Protein AF-A0A323UHG9-F1 (afdb_monomer_lite)

Secondary structure (DSSP, 8-state):
---PPPTT--TT-EEEEEETTEEEEEEEEEEEETTEEEEEEEEGGGTEEEEEEE-HHHHHHTGGGEEEPP----

Structure (mmCIF, N/CA/C/O backbone):
data_AF-A0A323UHG9-F1
#
_entry.id   AF-A0A323UHG9-F1
#
loop_
_atom_site.group_PDB
_atom_site.id
_atom_site.type_symbol
_atom_site.label_atom_id
_atom_site.label_alt_id
_atom_site.label_comp_id
_atom_site.label_asym_id
_atom_site.label_entity_id
_atom_site.label_seq_id
_atom_site.pdbx_PDB_ins_code
_atom_site.Cartn_x
_atom_site.Cartn_y
_atom_site.Cart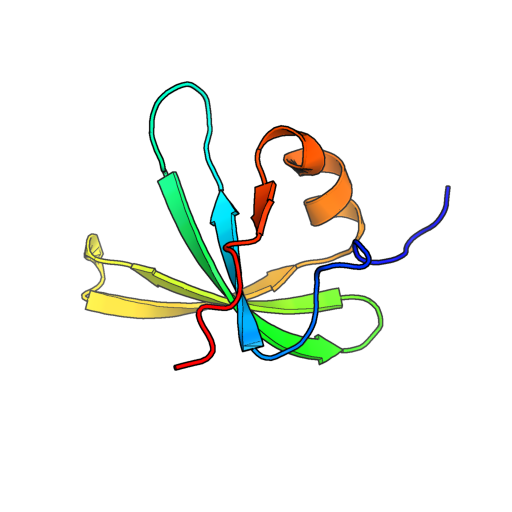n_z
_atom_site.occupancy
_atom_site.B_iso_or_equiv
_atom_site.auth_seq_id
_atom_site.auth_comp_id
_atom_site.auth_asym_id
_atom_site.auth_atom_id
_atom_site.pdbx_PDB_model_num
ATOM 1 N N . MET A 1 1 ? -3.006 -15.236 -15.011 1.00 46.22 1 MET A N 1
ATOM 2 C CA . MET A 1 1 ? -1.850 -14.614 -14.333 1.00 46.22 1 MET A CA 1
ATOM 3 C C . MET A 1 1 ? -2.223 -14.513 -12.865 1.00 46.22 1 MET A C 1
ATOM 5 O O . MET A 1 1 ? -3.383 -14.209 -12.613 1.00 46.22 1 MET A O 1
A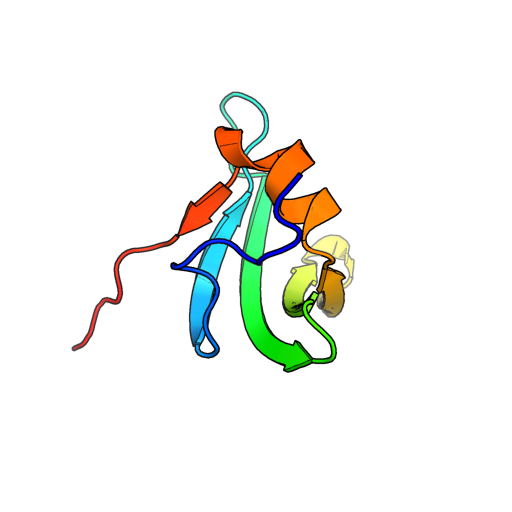TOM 9 N N . SER A 1 2 ? -1.346 -14.918 -11.938 1.00 50.06 2 SER A N 1
ATOM 10 C CA . SER A 1 2 ? -1.659 -14.910 -10.495 1.00 50.06 2 SER A CA 1
ATOM 11 C C . SER A 1 2 ? -2.114 -13.503 -10.086 1.00 50.06 2 SER A C 1
ATOM 13 O O . SER A 1 2 ? -1.503 -12.516 -10.490 1.00 50.06 2 SER A O 1
ATOM 15 N N . ARG A 1 3 ? -3.259 -13.449 -9.395 1.00 68.50 3 ARG A N 1
ATOM 16 C CA . ARG A 1 3 ? -3.989 -12.240 -8.973 1.00 68.50 3 ARG A CA 1
ATOM 17 C C . ARG A 1 3 ? -3.737 -11.960 -7.492 1.00 68.50 3 ARG A C 1
ATOM 19 O O . ARG A 1 3 ? -4.646 -11.575 -6.767 1.00 68.50 3 ARG A O 1
ATOM 26 N N . ASP A 1 4 ? -2.538 -12.264 -7.018 1.00 88.31 4 ASP A N 1
ATOM 27 C CA . ASP A 1 4 ? -2.227 -12.185 -5.599 1.00 88.31 4 ASP A CA 1
ATOM 28 C C . ASP A 1 4 ? -1.477 -10.892 -5.301 1.00 88.31 4 ASP A C 1
ATOM 30 O O . ASP A 1 4 ? -0.697 -10.389 -6.115 1.00 88.31 4 ASP A O 1
ATOM 34 N N . LEU A 1 5 ? -1.723 -10.339 -4.116 1.00 93.56 5 LEU A N 1
ATOM 35 C CA . LEU A 1 5 ? -0.940 -9.216 -3.621 1.00 93.56 5 LEU A CA 1
ATOM 36 C C . LEU A 1 5 ? 0.530 -9.630 -3.466 1.00 93.56 5 LEU A C 1
ATOM 38 O O . LEU A 1 5 ? 0.813 -10.790 -3.153 1.00 93.56 5 LEU A O 1
ATOM 42 N N . PRO A 1 6 ? 1.478 -8.686 -3.594 1.00 94.06 6 PRO A N 1
ATOM 43 C CA . PRO A 1 6 ? 2.872 -8.962 -3.275 1.00 94.06 6 PRO A CA 1
ATOM 44 C C . PRO A 1 6 ? 3.017 -9.525 -1.854 1.00 94.06 6 PRO A C 1
ATOM 46 O O . PRO A 1 6 ? 2.355 -9.047 -0.935 1.00 94.06 6 PRO A O 1
ATOM 49 N N . GLU A 1 7 ? 3.932 -10.474 -1.630 1.00 94.06 7 GLU A N 1
ATOM 50 C CA . GLU A 1 7 ? 4.101 -11.135 -0.318 1.00 94.06 7 GLU A CA 1
ATOM 51 C C . GLU A 1 7 ? 4.409 -10.170 0.841 1.00 94.06 7 GLU A C 1
ATOM 53 O O . GLU A 1 7 ? 4.150 -10.467 2.013 1.00 94.06 7 GLU A O 1
ATOM 58 N N . TRP A 1 8 ? 4.984 -9.009 0.526 1.00 94.12 8 TRP A N 1
ATOM 59 C CA . TRP A 1 8 ? 5.268 -7.952 1.492 1.00 94.12 8 TRP A CA 1
ATOM 60 C C . TRP A 1 8 ? 4.031 -7.118 1.849 1.00 94.12 8 TRP A C 1
ATOM 62 O O . TRP A 1 8 ? 4.060 -6.399 2.842 1.00 94.12 8 TRP A O 1
ATOM 72 N N . CYS A 1 9 ? 2.944 -7.187 1.080 1.00 95.25 9 CYS A N 1
ATOM 73 C CA . CYS A 1 9 ? 1.739 -6.393 1.293 1.00 95.25 9 CYS A CA 1
ATOM 74 C C . CYS A 1 9 ? 0.902 -6.987 2.434 1.00 95.25 9 CYS A C 1
ATOM 76 O O . CYS A 1 9 ? 0.017 -7.816 2.238 1.00 95.25 9 CYS A O 1
ATOM 78 N N . LYS A 1 10 ? 1.221 -6.581 3.665 1.00 95.38 10 LYS A N 1
ATOM 79 C CA . LYS A 1 10 ? 0.582 -7.057 4.900 1.00 95.38 10 LYS A CA 1
ATOM 80 C C . LYS A 1 10 ? 0.141 -5.874 5.764 1.00 95.38 10 LYS A C 1
ATOM 82 O O . LYS A 1 10 ? 0.785 -4.824 5.712 1.00 95.38 10 LYS A O 1
ATOM 87 N N . PRO A 1 11 ? -0.915 -6.008 6.588 1.00 96.12 11 PRO A N 1
ATOM 88 C CA . PRO A 1 11 ? -1.319 -4.946 7.505 1.00 96.12 11 PRO A CA 1
ATOM 89 C C . PRO A 1 11 ? -0.151 -4.474 8.378 1.00 96.12 11 PRO A C 1
ATOM 91 O O . PRO A 1 11 ? 0.588 -5.285 8.932 1.00 96.12 11 PRO A O 1
ATOM 94 N N . GLY A 1 12 ? 0.017 -3.156 8.487 1.00 94.69 12 GLY A N 1
ATOM 95 C CA . GLY A 1 12 ? 1.122 -2.529 9.218 1.00 94.69 12 GLY A CA 1
ATOM 96 C C . GLY A 1 12 ? 2.337 -2.180 8.357 1.00 94.69 12 GLY A C 1
ATOM 97 O O . GLY A 1 12 ? 3.138 -1.346 8.775 1.00 94.69 12 GLY A O 1
ATOM 98 N N . VAL A 1 13 ? 2.452 -2.730 7.145 1.00 95.81 13 VAL A N 1
ATOM 99 C CA . VAL A 1 13 ? 3.550 -2.392 6.234 1.00 95.81 13 VAL A CA 1
ATOM 100 C C . VAL A 1 13 ? 3.392 -0.974 5.695 1.00 95.81 13 VAL A C 1
ATOM 102 O O . VAL A 1 13 ? 2.294 -0.515 5.369 1.00 95.81 13 VAL A O 1
ATOM 105 N N . ILE A 1 14 ? 4.525 -0.283 5.598 1.00 95.94 14 ILE A N 1
ATOM 106 C CA . ILE A 1 14 ? 4.659 1.013 4.941 1.00 95.94 14 ILE A CA 1
ATOM 107 C C . ILE A 1 14 ? 5.435 0.782 3.652 1.00 95.94 14 ILE A C 1
ATOM 109 O O . ILE A 1 14 ? 6.443 0.078 3.673 1.00 95.94 14 ILE A O 1
ATOM 113 N N . PHE A 1 15 ? 5.009 1.380 2.547 1.00 95.19 15 PHE A N 1
ATOM 114 C CA . PHE A 1 15 ? 5.758 1.330 1.297 1.00 95.19 15 PHE A CA 1
ATOM 115 C C . PHE A 1 15 ? 5.819 2.699 0.626 1.00 95.19 15 PHE A C 1
ATOM 117 O O . PHE A 1 15 ? 4.937 3.542 0.799 1.00 95.19 15 PHE A O 1
ATOM 124 N N . ASP A 1 16 ? 6.897 2.911 -0.115 1.00 94.56 16 ASP A N 1
ATOM 125 C CA . ASP A 1 16 ? 7.107 4.077 -0.958 1.00 94.56 16 ASP A CA 1
ATOM 126 C C . ASP A 1 16 ? 6.660 3.758 -2.390 1.00 94.56 16 ASP A C 1
ATOM 128 O O . ASP A 1 16 ? 6.972 2.690 -2.913 1.00 94.56 16 ASP A O 1
ATOM 132 N N . GLU A 1 17 ? 5.953 4.694 -3.015 1.00 93.38 17 GLU A N 1
ATOM 133 C CA . GLU A 1 17 ? 5.638 4.730 -4.445 1.00 93.38 17 GLU A CA 1
ATOM 134 C C . GLU A 1 17 ? 6.464 5.860 -5.077 1.00 93.38 17 GLU A C 1
ATOM 136 O O . GLU A 1 17 ? 6.405 7.008 -4.625 1.00 93.38 17 GLU A O 1
ATOM 141 N N . THR A 1 18 ? 7.295 5.528 -6.068 1.00 90.19 18 THR A N 1
ATOM 142 C CA . THR A 1 18 ? 8.286 6.448 -6.660 1.00 90.19 18 THR A CA 1
ATOM 143 C C . THR A 1 18 ? 8.250 6.382 -8.188 1.00 90.19 18 THR A C 1
ATOM 145 O O . THR A 1 18 ? 8.613 5.350 -8.758 1.00 90.19 18 THR A O 1
ATOM 148 N N . TYR A 1 19 ? 7.902 7.482 -8.862 1.00 80.69 19 TYR A N 1
ATOM 149 C CA . TYR A 1 19 ? 8.050 7.631 -10.310 1.00 80.69 19 TYR A CA 1
ATOM 150 C C . TYR A 1 19 ? 9.324 8.430 -10.628 1.00 80.69 19 TYR A C 1
ATOM 152 O O . TYR A 1 19 ? 9.462 9.610 -10.309 1.00 80.69 19 TYR A O 1
ATOM 160 N N . GLY A 1 20 ? 10.298 7.782 -11.271 1.00 70.12 20 GLY A N 1
ATOM 161 C CA . GLY A 1 20 ? 11.598 8.402 -11.544 1.00 70.12 20 GLY A CA 1
ATOM 162 C C . GLY A 1 20 ? 12.418 8.630 -10.267 1.00 70.12 20 GLY A C 1
ATOM 163 O O . GLY A 1 20 ? 12.579 7.713 -9.466 1.00 70.12 20 GLY A O 1
ATOM 164 N N . ASN A 1 21 ? 12.968 9.837 -10.085 1.00 60.50 21 ASN A N 1
ATOM 165 C CA . ASN A 1 21 ? 13.870 10.164 -8.967 1.00 60.50 21 ASN A CA 1
ATOM 166 C C . ASN A 1 21 ? 13.175 10.821 -7.758 1.00 60.50 21 ASN A C 1
ATOM 168 O O . ASN A 1 21 ? 13.852 11.199 -6.800 1.00 60.50 21 ASN A O 1
ATOM 172 N N . THR A 1 22 ? 11.850 10.976 -7.773 1.00 60.34 22 THR A N 1
ATOM 173 C CA . THR A 1 22 ? 11.088 11.599 -6.682 1.00 60.34 22 THR A CA 1
ATOM 174 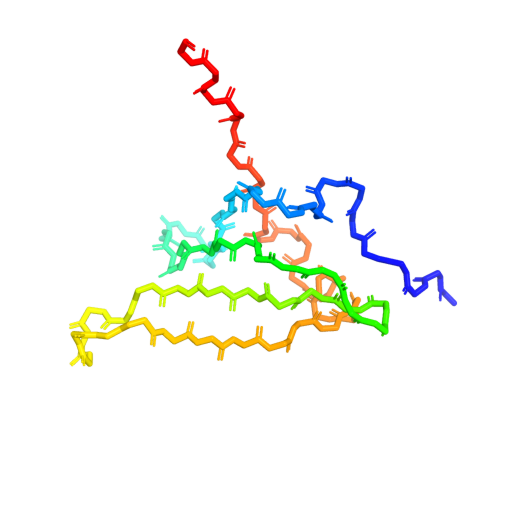C C . THR A 1 22 ? 10.219 10.575 -5.960 1.00 60.34 22 THR A C 1
ATOM 176 O O . THR A 1 22 ? 9.484 9.817 -6.582 1.00 60.34 22 THR A O 1
ATOM 179 N N . ARG A 1 23 ? 10.304 10.539 -4.620 1.00 67.00 23 ARG A N 1
ATOM 180 C CA . ARG A 1 23 ? 9.348 9.787 -3.790 1.00 67.00 23 ARG A CA 1
ATOM 181 C C . ARG A 1 23 ? 8.013 10.514 -3.831 1.00 67.00 23 ARG A C 1
ATOM 183 O O . ARG A 1 23 ? 7.873 11.550 -3.180 1.00 67.00 23 ARG A O 1
ATOM 190 N N . ASP A 1 24 ? 7.053 9.969 -4.563 1.00 82.56 24 ASP A N 1
ATOM 191 C CA . ASP A 1 24 ? 5.792 10.659 -4.806 1.00 82.56 24 ASP A CA 1
ATOM 192 C C . ASP A 1 24 ? 4.814 10.420 -3.661 1.00 82.56 24 ASP A C 1
ATOM 194 O O . ASP A 1 24 ? 4.235 11.377 -3.133 1.00 82.56 24 ASP A O 1
ATOM 198 N N . HIS A 1 25 ? 4.674 9.175 -3.191 1.00 90.75 25 HIS A N 1
ATOM 199 C CA . HIS A 1 25 ? 3.707 8.833 -2.147 1.00 90.75 25 HIS A CA 1
ATOM 200 C C . HIS A 1 25 ? 4.236 7.809 -1.130 1.00 90.75 25 HIS A C 1
ATOM 202 O O . HIS A 1 25 ? 4.939 6.862 -1.466 1.00 90.75 25 HIS A O 1
ATOM 208 N N . ILE A 1 26 ? 3.857 8.002 0.140 1.00 94.38 26 ILE A N 1
ATOM 209 C CA . ILE A 1 26 ? 4.090 7.046 1.232 1.00 94.38 26 ILE A CA 1
ATOM 210 C C . ILE A 1 26 ? 2.746 6.440 1.616 1.00 94.38 26 ILE A C 1
ATOM 212 O O . ILE A 1 26 ? 1.835 7.155 2.053 1.00 94.38 26 ILE A O 1
ATOM 216 N N . TRP A 1 27 ? 2.649 5.124 1.497 1.00 96.38 27 TRP A N 1
ATOM 217 C CA . TRP A 1 27 ? 1.442 4.361 1.761 1.00 96.38 27 TRP A CA 1
ATOM 218 C C . TRP A 1 27 ? 1.583 3.499 3.007 1.00 96.38 27 TRP A C 1
ATOM 220 O O . TRP A 1 27 ? 2.653 2.987 3.319 1.00 96.38 27 TRP A O 1
ATOM 230 N N . TYR A 1 28 ? 0.469 3.320 3.709 1.00 97.25 28 TYR A N 1
ATOM 231 C CA . TYR A 1 28 ? 0.344 2.470 4.886 1.00 97.25 28 TYR A CA 1
ATOM 232 C C . TYR A 1 28 ? -0.744 1.434 4.619 1.00 97.25 28 TYR A C 1
ATOM 234 O O . TYR A 1 28 ? -1.911 1.811 4.479 1.00 97.25 28 TYR A O 1
ATOM 242 N N . VAL A 1 29 ? -0.389 0.152 4.603 1.00 97.56 29 VAL A N 1
ATOM 243 C CA . VAL A 1 29 ? -1.351 -0.949 4.477 1.00 97.56 29 VAL A CA 1
ATOM 244 C C . VAL A 1 29 ? -2.102 -1.099 5.799 1.00 97.56 29 VAL A C 1
ATOM 246 O O . VAL A 1 29 ? -1.504 -1.246 6.868 1.00 97.56 29 VAL A O 1
ATOM 249 N N . ARG A 1 30 ? -3.432 -1.028 5.753 1.00 97.75 30 ARG A N 1
ATOM 250 C CA . ARG A 1 30 ? -4.312 -1.051 6.932 1.00 97.75 30 ARG A CA 1
ATOM 251 C C . ARG A 1 30 ? -5.029 -2.377 7.109 1.00 97.75 30 ARG A C 1
ATOM 253 O O . ARG A 1 30 ? -5.175 -2.813 8.245 1.00 97.75 30 ARG A O 1
ATOM 260 N N . ALA A 1 31 ? -5.469 -2.983 6.016 1.00 97.19 31 ALA A N 1
ATOM 261 C CA . ALA A 1 31 ? -6.171 -4.258 6.010 1.00 97.19 31 ALA A CA 1
ATOM 262 C C . ALA A 1 31 ? -6.034 -4.917 4.636 1.00 97.19 31 ALA A C 1
ATOM 264 O O . ALA A 1 31 ? -5.757 -4.229 3.653 1.00 97.19 31 ALA A O 1
ATOM 265 N N . LEU A 1 32 ? -6.263 -6.227 4.584 1.00 96.88 32 LEU A N 1
ATOM 266 C CA . LEU A 1 32 ? -6.453 -6.975 3.344 1.00 96.88 32 LEU A CA 1
ATOM 267 C C . LEU A 1 32 ? -7.928 -7.375 3.269 1.00 96.88 32 LEU A C 1
ATOM 269 O O . LEU A 1 32 ? -8.471 -7.853 4.265 1.00 96.88 32 LEU A O 1
ATOM 273 N N . VAL A 1 33 ? -8.576 -7.133 2.133 1.00 94.88 33 VAL A N 1
ATOM 274 C CA . VAL A 1 33 ? -10.011 -7.378 1.918 1.00 94.88 33 VAL A CA 1
A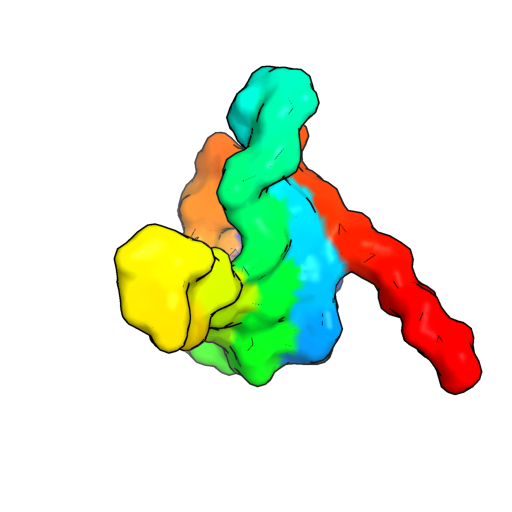TOM 275 C C . VAL A 1 33 ? -10.185 -7.887 0.496 1.00 94.88 33 VAL A C 1
ATOM 277 O O . VAL A 1 33 ? -9.658 -7.261 -0.413 1.00 94.88 33 VAL A O 1
ATOM 280 N N . ASP A 1 34 ? -10.892 -9.002 0.303 1.00 89.50 34 ASP A N 1
ATOM 281 C CA . ASP A 1 34 ? -11.261 -9.533 -1.020 1.00 89.50 34 ASP A CA 1
ATOM 282 C C . ASP A 1 34 ? -10.111 -9.498 -2.044 1.00 89.50 34 ASP A C 1
ATOM 284 O O . ASP A 1 34 ? -10.236 -8.961 -3.140 1.00 89.50 34 ASP A O 1
ATOM 288 N N . HIS A 1 35 ? -8.958 -10.050 -1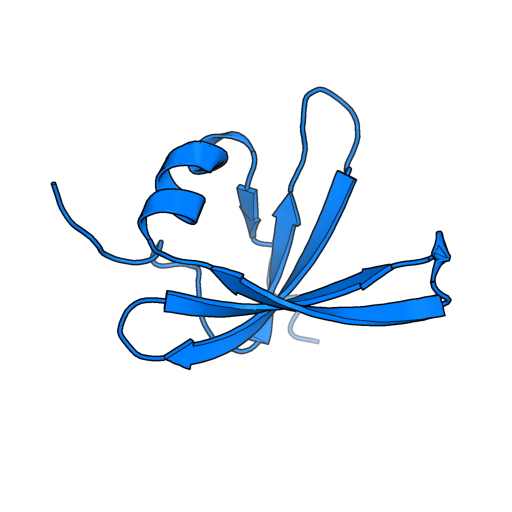.651 1.00 90.31 35 HIS A N 1
ATOM 289 C CA . HIS A 1 35 ? -7.709 -10.094 -2.430 1.00 90.31 35 HIS A CA 1
ATOM 290 C C . HIS A 1 35 ? -7.024 -8.743 -2.699 1.00 90.31 35 HIS A C 1
ATOM 292 O O . HIS A 1 35 ? -5.940 -8.735 -3.265 1.00 90.31 35 HIS A O 1
ATOM 298 N N . GLY A 1 36 ? -7.579 -7.617 -2.256 1.00 95.50 36 GLY A N 1
ATOM 299 C CA . GLY A 1 36 ? -6.948 -6.299 -2.320 1.00 95.50 36 GLY A CA 1
ATOM 300 C C . GLY A 1 36 ? -6.451 -5.792 -0.967 1.00 95.50 36 GLY A C 1
ATOM 301 O O . GLY A 1 36 ? -6.635 -6.414 0.085 1.00 95.50 36 GLY A O 1
ATOM 302 N N . ALA A 1 37 ? -5.806 -4.629 -0.988 1.00 97.75 37 ALA A N 1
ATOM 303 C CA . ALA A 1 37 ? -5.298 -3.959 0.201 1.00 97.75 37 ALA A CA 1
ATOM 304 C C . ALA A 1 37 ? -5.995 -2.613 0.412 1.00 97.75 37 ALA A C 1
ATOM 306 O O . ALA A 1 37 ? -6.023 -1.760 -0.471 1.00 97.75 37 ALA A O 1
ATOM 307 N N . VAL A 1 38 ? -6.501 -2.381 1.623 1.00 98.12 38 VAL A N 1
ATOM 308 C CA . VAL A 1 38 ? -6.896 -1.038 2.056 1.00 98.12 38 VAL A CA 1
ATOM 309 C C . VAL A 1 38 ? -5.641 -0.314 2.512 1.00 98.12 38 VAL A C 1
ATOM 311 O O . VAL A 1 38 ? -5.049 -0.654 3.539 1.00 98.12 38 VAL A O 1
ATOM 314 N N . CYS A 1 39 ? -5.257 0.715 1.774 1.00 97.94 39 CYS A N 1
ATOM 315 C CA . CYS A 1 39 ? -4.100 1.545 2.048 1.00 97.94 39 CYS A CA 1
ATOM 316 C C . CYS A 1 39 ? -4.536 2.950 2.461 1.00 97.94 39 CYS A C 1
ATOM 318 O O . CYS A 1 39 ? -5.646 3.401 2.183 1.00 97.94 39 CYS A O 1
ATOM 320 N N . ARG A 1 40 ? -3.649 3.677 3.139 1.00 97.56 40 ARG A N 1
ATOM 321 C CA . ARG A 1 40 ? -3.818 5.116 3.349 1.00 97.56 40 ARG A CA 1
ATOM 322 C C . ARG A 1 40 ? -2.537 5.871 3.073 1.00 97.56 40 ARG A C 1
ATOM 324 O O . ARG A 1 40 ? -1.453 5.351 3.314 1.00 97.56 40 ARG A O 1
ATOM 331 N N . ARG A 1 41 ? -2.669 7.132 2.685 1.00 95.81 41 ARG A N 1
ATOM 332 C CA . ARG A 1 41 ? -1.562 8.087 2.593 1.00 95.81 41 ARG A CA 1
ATOM 333 C C . ARG A 1 41 ? -1.975 9.451 3.111 1.00 95.81 41 ARG A C 1
ATOM 335 O O . ARG A 1 41 ? -3.152 9.814 3.066 1.00 95.81 41 ARG A O 1
ATOM 342 N N . TRP A 1 42 ? -1.014 10.216 3.612 1.00 94.94 42 TRP A N 1
ATOM 343 C CA . TRP A 1 42 ? -1.259 11.611 3.959 1.00 94.94 42 TRP A CA 1
ATOM 344 C C . TRP A 1 42 ? -1.222 12.459 2.690 1.00 94.94 42 TRP A C 1
ATOM 346 O O . TRP A 1 42 ? -0.247 12.414 1.943 1.00 94.94 42 TRP A O 1
ATOM 356 N N . ARG A 1 43 ? -2.276 13.236 2.438 1.00 92.88 43 ARG A N 1
ATOM 357 C CA . ARG A 1 43 ? -2.298 14.231 1.362 1.00 92.88 43 ARG A CA 1
ATOM 358 C C . ARG A 1 43 ? -2.066 15.606 1.958 1.00 92.88 43 ARG A C 1
ATOM 360 O O . ARG A 1 43 ? -2.984 16.189 2.539 1.00 92.88 43 ARG A O 1
ATOM 367 N N . ALA A 1 44 ? -0.832 16.092 1.848 1.00 90.69 44 ALA A N 1
ATOM 368 C CA . ALA A 1 44 ? -0.409 17.360 2.435 1.00 90.69 44 ALA A CA 1
ATOM 369 C C . ALA A 1 44 ? -1.237 18.540 1.907 1.00 90.69 44 ALA A C 1
ATOM 371 O O . ALA A 1 44 ? -1.637 19.402 2.687 1.00 90.69 44 ALA A O 1
ATOM 372 N N . GLU A 1 45 ? -1.590 18.520 0.620 1.00 92.44 45 GLU A N 1
ATOM 373 C CA . GLU A 1 45 ? -2.390 19.551 -0.039 1.00 92.44 45 GLU A CA 1
ATOM 374 C C . GLU A 1 45 ? -3.826 19.626 0.501 1.00 92.44 45 GLU A C 1
ATOM 376 O O . GLU A 1 45 ? -4.434 20.692 0.518 1.00 92.44 45 GLU A O 1
ATOM 381 N N . LYS A 1 46 ? -4.356 18.505 1.011 1.00 93.62 46 LYS A N 1
ATOM 382 C CA . LYS A 1 46 ? -5.699 18.418 1.612 1.00 93.62 46 LYS A CA 1
ATOM 383 C C . LYS A 1 46 ? -5.681 18.343 3.141 1.00 93.62 46 LYS A C 1
ATOM 385 O O . LYS A 1 46 ? -6.748 18.224 3.737 1.00 93.62 46 LYS A O 1
ATOM 390 N N . LYS A 1 47 ? -4.493 18.359 3.762 1.00 95.19 47 LYS A N 1
ATOM 391 C CA . LYS A 1 47 ? -4.261 18.183 5.208 1.00 95.19 47 LYS A CA 1
ATOM 392 C C . LYS A 1 47 ? -5.092 17.047 5.824 1.00 95.19 47 LYS A C 1
ATOM 394 O O . LYS A 1 47 ? -5.677 17.206 6.894 1.00 95.19 47 LYS A O 1
ATOM 399 N N . ARG A 1 48 ? -5.185 15.906 5.134 1.00 97.19 48 ARG A N 1
ATOM 400 C CA . ARG A 1 48 ? -5.975 14.757 5.600 1.00 97.19 48 ARG A CA 1
ATOM 401 C C . ARG A 1 48 ? -5.395 13.426 5.142 1.00 97.19 48 ARG A C 1
ATOM 403 O O . ARG A 1 48 ? -4.710 13.345 4.121 1.00 97.19 48 ARG A O 1
ATOM 410 N N . TRP A 1 49 ? -5.746 12.370 5.870 1.00 97.12 49 TRP A N 1
ATOM 411 C CA . TRP A 1 49 ? -5.544 10.999 5.414 1.00 97.12 49 TRP A CA 1
ATOM 412 C C . TRP A 1 49 ? -6.498 10.687 4.259 1.00 97.12 49 TRP A C 1
ATOM 414 O O . TRP A 1 49 ? -7.693 10.967 4.340 1.00 97.12 49 TRP A O 1
ATOM 424 N N . HIS A 1 50 ? -5.965 10.108 3.191 1.00 96.75 50 HIS A N 1
ATOM 425 C CA . HIS A 1 50 ? -6.728 9.541 2.087 1.00 96.75 50 HIS A CA 1
ATOM 426 C C . HIS A 1 50 ? -6.612 8.021 2.165 1.00 96.75 50 HIS A C 1
ATOM 428 O O . HIS A 1 50 ? -5.495 7.513 2.243 1.00 96.75 50 HIS A O 1
ATOM 434 N N . TYR A 1 51 ? -7.750 7.332 2.186 1.00 97.56 51 TYR A N 1
ATOM 435 C CA . TYR A 1 51 ? -7.847 5.877 2.142 1.00 97.56 51 TYR A CA 1
ATOM 436 C C . TYR A 1 51 ? -8.203 5.429 0.729 1.00 97.56 51 TYR A C 1
ATOM 438 O O . TYR A 1 51 ? -9.049 6.054 0.095 1.00 97.56 51 TYR A O 1
ATOM 446 N N . GLU A 1 52 ? -7.573 4.359 0.267 1.00 97.12 52 GLU A N 1
ATOM 447 C CA . GLU A 1 52 ? -7.772 3.810 -1.070 1.00 97.12 52 GLU A CA 1
ATOM 448 C C . GLU A 1 52 ? -7.717 2.283 -1.003 1.00 97.12 52 GLU A C 1
ATOM 450 O O . GLU A 1 52 ? -6.941 1.723 -0.226 1.00 97.12 52 GLU A O 1
ATOM 455 N N . PHE A 1 53 ? -8.569 1.619 -1.779 1.00 97.69 53 PHE A N 1
ATOM 456 C CA . PHE A 1 53 ? -8.508 0.176 -1.980 1.00 97.69 53 PHE A CA 1
ATOM 457 C C . PHE A 1 53 ? -7.685 -0.090 -3.237 1.00 97.69 53 PHE A C 1
ATOM 459 O O . PHE A 1 53 ? -8.009 0.437 -4.298 1.00 97.69 53 PHE A O 1
ATOM 466 N N . LEU A 1 54 ? -6.607 -0.858 -3.098 1.00 96.38 54 LEU A N 1
ATOM 467 C CA . LEU A 1 54 ? -5.672 -1.162 -4.173 1.00 96.38 54 LEU A CA 1
ATOM 468 C C . LEU A 1 54 ? -5.754 -2.653 -4.500 1.00 96.38 54 LEU A C 1
ATOM 470 O O . LEU A 1 54 ? -5.507 -3.505 -3.642 1.00 96.38 54 LEU A O 1
ATOM 474 N N . GLU A 1 55 ? -6.114 -2.947 -5.742 1.00 96.19 55 GLU A N 1
ATOM 475 C CA . GLU A 1 55 ? -6.250 -4.303 -6.272 1.00 96.19 55 GLU A CA 1
ATOM 476 C C . GLU A 1 55 ? -4.882 -4.905 -6.640 1.00 96.19 55 GLU A C 1
ATOM 478 O O . GLU A 1 55 ? -3.932 -4.155 -6.900 1.00 96.19 55 GLU A O 1
ATOM 483 N N . PRO A 1 56 ? -4.755 -6.243 -6.706 1.00 95.81 56 PRO A N 1
ATOM 484 C CA . PRO A 1 56 ? -3.542 -6.921 -7.172 1.00 95.81 56 PRO A CA 1
ATOM 485 C C . PRO A 1 56 ? -2.989 -6.365 -8.488 1.00 95.81 56 PRO A C 1
ATOM 487 O O . PRO A 1 56 ? -1.780 -6.185 -8.631 1.00 95.81 56 PRO A O 1
ATOM 490 N N . GLU A 1 57 ? -3.867 -6.026 -9.429 1.00 94.69 57 GLU A N 1
ATOM 491 C CA . GLU A 1 57 ? -3.532 -5.458 -10.733 1.00 94.69 57 GLU A CA 1
ATOM 492 C C . GLU A 1 57 ? -2.822 -4.105 -10.609 1.00 94.69 57 GLU A C 1
ATOM 494 O O . GLU A 1 57 ? -1.898 -3.826 -11.373 1.00 94.69 57 GLU A O 1
ATOM 499 N N . TRP A 1 58 ? -3.195 -3.287 -9.620 1.00 94.50 58 TRP A N 1
ATOM 500 C CA . TRP A 1 58 ? -2.511 -2.027 -9.332 1.00 94.50 58 TRP A CA 1
ATOM 501 C C . TRP A 1 58 ? -1.084 -2.290 -8.843 1.00 94.50 58 TRP A C 1
ATOM 503 O O . TRP A 1 58 ? -0.130 -1.718 -9.367 1.00 94.50 58 TRP A O 1
ATOM 513 N N . PHE A 1 59 ? -0.909 -3.216 -7.895 1.00 94.44 59 PHE A N 1
ATOM 514 C CA . PHE A 1 59 ? 0.424 -3.584 -7.408 1.00 94.44 59 PHE A CA 1
ATOM 515 C C . PHE A 1 59 ? 1.300 -4.169 -8.516 1.00 94.44 59 PHE A C 1
ATOM 517 O O . PHE A 1 59 ? 2.488 -3.864 -8.565 1.00 94.44 59 PHE A O 1
ATOM 524 N N . ALA A 1 60 ? 0.723 -4.975 -9.409 1.00 93.62 60 ALA A N 1
ATOM 525 C CA . ALA A 1 60 ? 1.429 -5.524 -10.560 1.00 93.62 60 ALA A CA 1
ATOM 526 C C . ALA A 1 60 ? 1.846 -4.423 -11.549 1.00 93.62 60 ALA A C 1
ATOM 528 O O . ALA A 1 60 ? 2.994 -4.403 -11.986 1.00 93.62 60 ALA A O 1
ATOM 529 N N . ALA A 1 61 ? 0.949 -3.481 -11.858 1.00 93.06 61 ALA A N 1
ATOM 530 C CA . ALA A 1 61 ? 1.224 -2.373 -12.773 1.00 93.06 61 ALA A CA 1
ATOM 531 C C . ALA A 1 61 ? 2.313 -1.420 -12.253 1.00 93.06 61 ALA A C 1
ATOM 533 O O . ALA A 1 61 ? 3.069 -0.864 -13.047 1.00 93.06 61 ALA A O 1
ATOM 534 N N . PHE A 1 62 ? 2.413 -1.248 -10.932 1.00 92.50 62 PHE A N 1
ATOM 535 C CA . PHE A 1 62 ? 3.385 -0.349 -10.306 1.00 92.50 62 PHE A CA 1
ATOM 536 C C . PHE A 1 62 ? 4.553 -1.067 -9.628 1.00 92.50 62 PHE A C 1
ATOM 538 O O . PHE A 1 62 ? 5.345 -0.406 -8.968 1.00 92.50 62 PHE A O 1
ATOM 545 N N . ALA A 1 63 ? 4.717 -2.383 -9.793 1.00 92.56 63 ALA A N 1
ATOM 546 C CA . ALA A 1 63 ? 5.693 -3.188 -9.045 1.00 92.56 63 ALA A CA 1
ATOM 547 C C . ALA A 1 63 ? 7.122 -2.603 -9.052 1.00 92.56 63 ALA A C 1
ATOM 549 O O . ALA A 1 63 ? 7.790 -2.551 -8.014 1.00 92.56 63 ALA A O 1
ATOM 550 N N . ASP A 1 64 ? 7.563 -2.067 -10.193 1.00 92.69 64 ASP A N 1
ATOM 551 C CA . ASP A 1 64 ? 8.885 -1.448 -10.345 1.00 92.69 64 ASP A CA 1
ATOM 552 C C . ASP A 1 64 ? 9.060 -0.159 -9.528 1.00 92.69 64 ASP A C 1
ATOM 554 O O . ASP A 1 64 ? 10.187 0.203 -9.183 1.00 92.69 64 ASP A O 1
ATOM 558 N N . HIS A 1 65 ? 7.956 0.475 -9.140 1.00 92.75 65 HIS A N 1
ATOM 559 C CA . HIS A 1 65 ? 7.873 1.739 -8.409 1.00 92.75 65 HIS A CA 1
ATOM 560 C C . HIS A 1 65 ? 7.574 1.574 -6.914 1.00 92.75 65 HIS A C 1
ATOM 562 O O . HIS A 1 65 ? 7.655 2.555 -6.172 1.00 92.75 65 HIS A O 1
ATOM 568 N N . LEU A 1 66 ? 7.236 0.363 -6.458 1.00 93.88 66 LEU A N 1
ATOM 569 C CA . LEU A 1 66 ? 6.850 0.101 -5.071 1.00 93.88 66 LEU A CA 1
ATOM 570 C C . LEU A 1 66 ? 8.010 -0.478 -4.268 1.00 93.88 66 LEU A C 1
ATOM 572 O O . LEU A 1 66 ? 8.616 -1.483 -4.647 1.00 93.88 66 LEU A O 1
ATOM 576 N N . ARG A 1 67 ? 8.319 0.130 -3.123 1.00 93.62 67 ARG A N 1
ATOM 577 C CA . ARG A 1 67 ? 9.363 -0.360 -2.215 1.00 93.62 67 ARG A CA 1
ATOM 578 C C . ARG A 1 67 ? 8.826 -0.443 -0.787 1.00 93.62 67 ARG A C 1
ATOM 580 O O . ARG A 1 67 ? 8.573 0.604 -0.189 1.00 93.62 67 ARG A O 1
ATOM 587 N N . PRO A 1 68 ? 8.642 -1.648 -0.214 1.00 94.19 68 PRO A N 1
ATOM 588 C CA . PRO A 1 68 ? 8.304 -1.770 1.197 1.00 94.19 68 PRO A CA 1
ATOM 589 C C . PRO A 1 68 ? 9.458 -1.239 2.047 1.00 94.19 68 PRO A C 1
ATOM 591 O O . PRO A 1 68 ? 10.631 -1.505 1.775 1.00 94.19 68 PRO A O 1
ATOM 594 N N . ARG A 1 69 ? 9.132 -0.475 3.086 1.00 91.19 69 ARG A N 1
ATOM 595 C CA . ARG A 1 69 ? 10.125 0.002 4.042 1.00 91.19 69 ARG A CA 1
ATOM 596 C C . ARG A 1 69 ? 10.534 -1.142 4.969 1.00 91.19 69 ARG A C 1
ATOM 598 O O . ARG A 1 69 ? 9.682 -1.953 5.336 1.00 91.19 69 ARG A O 1
ATOM 605 N N . PRO A 1 70 ? 11.810 -1.207 5.385 1.00 82.56 70 PRO A N 1
ATOM 606 C CA . PRO A 1 70 ? 12.211 -2.143 6.422 1.00 82.56 70 PRO A CA 1
ATOM 607 C C . PRO A 1 70 ? 11.395 -1.861 7.688 1.00 82.56 70 PRO A C 1
ATOM 609 O O . PRO A 1 70 ? 11.265 -0.707 8.105 1.00 82.56 70 PRO A O 1
ATOM 612 N N . ASN A 1 71 ? 10.833 -2.910 8.292 1.00 64.44 71 ASN A N 1
ATOM 613 C CA . ASN A 1 71 ? 10.211 -2.801 9.606 1.00 64.44 71 ASN A CA 1
ATOM 614 C C . ASN A 1 71 ? 11.302 -2.419 10.607 1.00 64.44 71 ASN A C 1
ATOM 616 O O . ASN A 1 71 ? 12.138 -3.244 10.969 1.00 64.44 71 ASN A O 1
ATOM 620 N N . ILE A 1 72 ? 11.307 -1.162 11.044 1.00 55.56 72 ILE A N 1
ATOM 621 C CA . ILE A 1 72 ? 12.134 -0.723 12.165 1.00 55.56 72 ILE A CA 1
ATOM 622 C C . ILE A 1 72 ? 11.389 -1.152 13.429 1.00 55.56 72 ILE A C 1
ATOM 624 O O . ILE A 1 72 ? 10.682 -0.364 14.052 1.00 55.56 72 ILE A O 1
ATOM 628 N N . THR A 1 73 ? 11.463 -2.438 13.762 1.00 48.34 73 THR A N 1
ATOM 629 C CA . THR A 1 73 ? 11.122 -2.905 15.108 1.00 48.34 73 THR A CA 1
ATOM 630 C C . THR A 1 73 ? 12.150 -2.297 16.056 1.00 48.34 73 THR A C 1
ATOM 632 O O . THR A 1 73 ? 13.330 -2.638 15.982 1.00 48.34 73 THR A O 1
ATOM 635 N N . SER A 1 74 ? 11.703 -1.318 16.847 1.00 40.12 74 SER A N 1
ATOM 636 C CA . SER A 1 74 ? 12.423 -0.804 18.019 1.00 40.12 74 SER A CA 1
ATOM 637 C C . SER A 1 74 ? 12.240 -1.755 19.194 1.00 40.12 74 SER A C 1
ATOM 639 O O . SER A 1 74 ? 11.160 -2.391 19.242 1.00 40.12 74 SER A O 1
#

Organism: Rhodopseudomonas palustris (NCBI:txid1076)

Foldseek 3Di:
DDFAADPQQAQQWWKFFDDPPDRDWIKGFHDQDPRWTWIWTQDPVVRDIDIDTGGSVNCVVRVVRIGIDPPPPD

pLDDT: mean 88.63, std 13.95, range [40.12, 98.12]

Radius of gyration: 12.32 Å; chains: 1; bounding box: 25×34×32 Å

Seque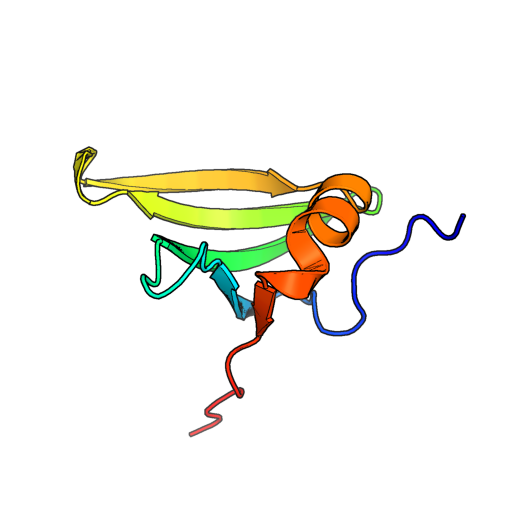nce (74 aa):
MSRDLPEWCKPGVIFDETYGNTRDHIWYVRALVDHGAVCRRWRAEKKRWHYEFLEPEWFAAFADHLRPRPNITS